Protein AF-A0A919KD30-F1 (afdb_monomer_lite)

Structure (mmCIF, N/CA/C/O backbone):
data_AF-A0A919KD30-F1
#
_entry.id   AF-A0A919KD30-F1
#
loop_
_atom_site.group_PDB
_atom_site.id
_atom_site.type_symbol
_atom_site.label_atom_id
_atom_site.label_alt_id
_atom_site.label_comp_id
_atom_site.label_asym_id
_atom_site.label_entity_id
_atom_site.label_seq_id
_atom_site.pdbx_PDB_ins_code
_atom_site.Cartn_x
_atom_site.Cartn_y
_atom_site.Cartn_z
_atom_site.occupancy
_atom_site.B_iso_or_equiv
_atom_site.auth_seq_id
_atom_site.auth_comp_id
_atom_site.auth_asym_id
_atom_site.auth_atom_id
_atom_site.pdbx_PDB_model_num
ATOM 1 N N . MET A 1 1 ? 0.187 -3.587 24.699 1.00 51.75 1 MET A N 1
ATOM 2 C CA . MET A 1 1 ? 1.051 -2.999 23.648 1.00 51.75 1 MET A CA 1
ATOM 3 C C . MET A 1 1 ? 1.610 -4.155 22.831 1.00 51.75 1 MET A C 1
ATOM 5 O O . MET A 1 1 ? 2.272 -4.999 23.417 1.00 51.75 1 MET A O 1
ATOM 9 N N . PHE A 1 2 ? 1.269 -4.271 21.544 1.00 58.41 2 PHE A N 1
ATOM 10 C CA . PHE A 1 2 ? 1.769 -5.365 20.699 1.00 58.41 2 PHE A CA 1
ATOM 11 C C . PHE A 1 2 ? 3.269 -5.169 20.453 1.00 58.41 2 PHE A C 1
ATOM 13 O O . PHE A 1 2 ? 3.669 -4.140 19.910 1.00 58.41 2 PHE A O 1
ATOM 20 N N . ALA A 1 3 ? 4.089 -6.115 20.909 1.00 61.47 3 ALA A N 1
ATOM 21 C CA . ALA A 1 3 ? 5.521 -6.117 20.646 1.00 61.47 3 ALA A CA 1
ATOM 22 C C . ALA A 1 3 ? 5.783 -6.718 19.260 1.00 61.47 3 ALA A C 1
ATOM 24 O O . ALA A 1 3 ? 5.226 -7.763 18.917 1.00 61.47 3 ALA A O 1
ATOM 25 N N . ASP A 1 4 ? 6.626 -6.058 18.467 1.00 64.31 4 ASP A N 1
ATOM 26 C CA . ASP A 1 4 ? 7.066 -6.610 17.188 1.00 64.31 4 ASP A CA 1
ATOM 27 C C . ASP A 1 4 ? 7.962 -7.844 17.427 1.00 64.31 4 ASP A C 1
ATOM 29 O O . ASP A 1 4 ? 8.795 -7.831 18.340 1.00 64.31 4 ASP A O 1
ATOM 33 N N . PRO A 1 5 ? 7.846 -8.902 16.602 1.00 65.62 5 PRO A N 1
ATOM 34 C CA . PRO A 1 5 ? 8.793 -10.012 16.614 1.00 65.62 5 PRO A CA 1
ATOM 35 C C . PRO A 1 5 ? 10.239 -9.530 16.391 1.00 65.62 5 PRO A C 1
ATOM 37 O O . PRO A 1 5 ? 10.465 -8.594 15.608 1.00 65.62 5 PRO A O 1
ATOM 40 N N . PRO A 1 6 ? 11.243 -10.179 17.011 1.00 62.91 6 PRO A N 1
ATOM 41 C CA . PRO A 1 6 ? 12.641 -9.785 16.867 1.00 62.91 6 PRO A CA 1
ATOM 42 C C . PRO A 1 6 ? 13.072 -9.776 15.392 1.00 62.91 6 PRO A C 1
ATOM 44 O O . PRO A 1 6 ? 12.813 -10.714 14.642 1.00 62.91 6 PRO A O 1
ATOM 47 N N . GLY A 1 7 ? 13.724 -8.690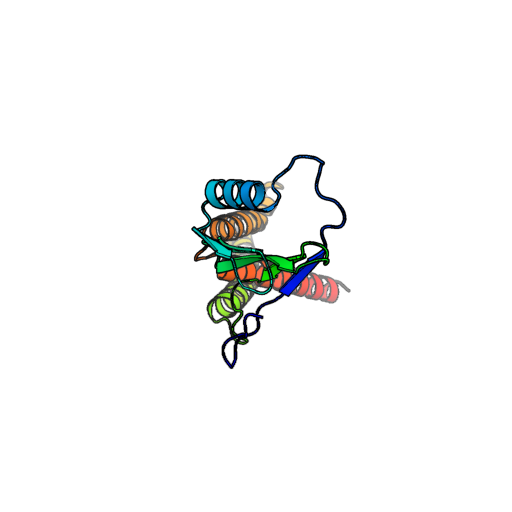 14.964 1.00 63.12 7 GLY A N 1
ATOM 48 C CA . GLY A 1 7 ? 14.198 -8.508 13.584 1.00 63.12 7 GLY A CA 1
ATOM 49 C C . GLY A 1 7 ? 13.170 -7.928 12.604 1.00 63.12 7 GLY A C 1
ATOM 50 O O . GLY A 1 7 ? 13.538 -7.588 11.478 1.00 63.12 7 GLY A O 1
ATOM 51 N N . THR A 1 8 ? 11.917 -7.742 13.026 1.00 66.00 8 THR A N 1
ATOM 52 C CA . THR A 1 8 ? 10.898 -7.025 12.248 1.00 66.00 8 THR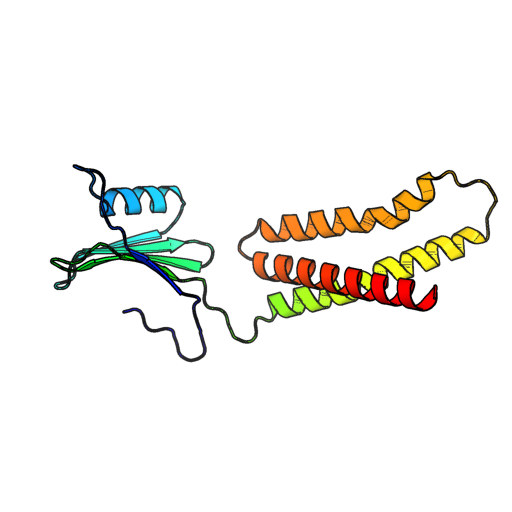 A CA 1
ATOM 53 C C . THR A 1 8 ? 10.636 -5.646 12.838 1.00 66.00 8 THR A C 1
ATOM 55 O O . THR A 1 8 ? 10.690 -5.457 14.050 1.00 66.00 8 THR A O 1
ATOM 58 N N . ARG A 1 9 ? 10.385 -4.660 11.974 1.00 68.62 9 ARG A N 1
ATOM 59 C CA . ARG A 1 9 ? 9.814 -3.375 12.385 1.00 68.62 9 ARG A CA 1
ATOM 60 C C . ARG A 1 9 ? 8.505 -3.193 11.646 1.00 68.62 9 ARG A C 1
ATOM 62 O O . ARG A 1 9 ? 8.460 -3.374 10.429 1.00 68.62 9 ARG A O 1
ATOM 69 N N . ARG A 1 10 ? 7.448 -2.821 12.358 1.00 74.75 10 ARG A N 1
ATOM 70 C CA . ARG A 1 10 ? 6.215 -2.359 11.726 1.00 74.75 10 ARG A CA 1
ATOM 71 C C . ARG A 1 10 ? 6.189 -0.837 11.739 1.00 74.75 10 ARG A C 1
ATOM 73 O O . ARG A 1 10 ? 6.396 -0.232 12.792 1.00 74.75 10 ARG A O 1
ATOM 80 N N . PRO A 1 11 ? 5.948 -0.180 10.592 1.00 78.44 11 PRO A N 1
ATOM 81 C CA . PRO A 1 11 ? 5.638 1.237 10.623 1.00 78.44 11 PRO A CA 1
ATOM 82 C C . PRO A 1 11 ? 4.336 1.404 11.408 1.00 78.44 11 PRO A C 1
ATOM 84 O O . PRO A 1 11 ? 3.349 0.722 11.134 1.00 78.44 11 PRO A O 1
ATOM 87 N N . ARG A 1 12 ? 4.353 2.281 12.407 1.00 83.88 12 ARG A N 1
ATOM 88 C CA . ARG A 1 12 ? 3.216 2.528 13.290 1.00 83.88 12 ARG A CA 1
ATOM 89 C C . ARG A 1 12 ? 2.797 3.981 13.177 1.00 83.88 12 ARG A C 1
ATOM 91 O O . ARG A 1 12 ? 3.644 4.873 13.193 1.00 83.88 12 ARG A O 1
ATOM 98 N N . ARG A 1 13 ? 1.491 4.212 13.089 1.00 85.19 13 ARG A N 1
ATOM 99 C CA . ARG A 1 13 ? 0.904 5.547 13.137 1.00 85.19 13 ARG A CA 1
ATOM 100 C C . ARG A 1 13 ? -0.266 5.547 14.103 1.00 85.19 13 ARG A C 1
ATOM 102 O O . ARG A 1 13 ? -1.200 4.773 13.928 1.00 85.19 13 ARG A O 1
ATOM 109 N N . ASP A 1 14 ? -0.204 6.430 15.088 1.00 86.94 14 ASP A N 1
ATOM 110 C CA . ASP A 1 14 ? -1.232 6.558 16.113 1.00 86.94 14 ASP A CA 1
ATOM 111 C C . ASP A 1 14 ? -2.017 7.853 15.895 1.00 86.94 14 ASP A C 1
ATOM 113 O O . ASP A 1 14 ? -1.440 8.912 15.637 1.00 86.94 14 ASP A O 1
ATOM 117 N N . VAL A 1 15 ? -3.338 7.764 15.999 1.00 85.69 15 VAL A N 1
ATOM 118 C CA . VAL A 1 15 ? -4.270 8.885 15.890 1.00 85.69 15 VAL A CA 1
ATOM 119 C C . VAL A 1 15 ? -5.161 8.883 17.123 1.00 85.69 15 VAL A C 1
ATOM 121 O O . VAL A 1 15 ? -5.759 7.867 17.464 1.00 85.69 15 VAL A O 1
ATOM 124 N N . ARG A 1 16 ? -5.253 10.027 17.803 1.00 85.38 16 ARG A N 1
ATOM 125 C CA . ARG A 1 16 ? -6.162 10.205 18.942 1.00 85.38 16 ARG A CA 1
ATOM 126 C C . ARG A 1 16 ? -7.493 10.755 18.452 1.00 85.38 16 ARG A C 1
ATOM 128 O O . ARG A 1 16 ? -7.517 11.787 17.783 1.00 85.38 16 ARG A O 1
ATOM 135 N N . ILE A 1 17 ? -8.578 10.091 18.818 1.00 82.19 17 ILE A N 1
ATOM 136 C CA . ILE A 1 17 ? -9.941 10.518 18.522 1.00 82.19 17 ILE A CA 1
ATOM 137 C C . ILE A 1 17 ? -10.373 11.419 19.676 1.00 82.19 17 ILE A C 1
ATOM 139 O O . ILE A 1 17 ? -10.499 10.962 20.808 1.00 82.19 17 ILE A O 1
ATOM 143 N N . ARG A 1 18 ? -10.500 12.723 19.408 1.00 74.38 18 ARG A N 1
ATOM 144 C CA . ARG A 1 18 ? -10.809 13.721 20.445 1.00 74.38 18 ARG A CA 1
ATOM 145 C C . ARG A 1 18 ? -12.277 13.707 20.852 1.00 74.38 18 ARG A C 1
ATOM 147 O O . ARG A 1 18 ? -12.562 13.789 22.037 1.00 74.38 18 ARG A O 1
ATOM 154 N N . GLU A 1 19 ? -13.172 13.589 19.880 1.00 75.25 19 GLU A N 1
ATOM 155 C CA . GLU A 1 19 ? -14.615 13.574 20.097 1.00 75.25 19 GLU A CA 1
ATOM 156 C C . GLU A 1 19 ? -15.241 12.529 19.178 1.00 75.25 19 GLU A C 1
ATOM 158 O O . GLU A 1 19 ? -14.995 12.518 17.969 1.00 75.25 19 GLU A O 1
ATOM 163 N N . ALA A 1 20 ? -16.028 11.631 19.765 1.00 72.56 20 ALA A N 1
ATOM 164 C CA . ALA A 1 20 ? -16.936 10.777 19.019 1.00 72.56 20 ALA A CA 1
ATOM 165 C C . ALA A 1 20 ? -18.270 11.523 18.844 1.00 72.56 20 ALA A C 1
ATOM 167 O O . ALA A 1 20 ? -18.688 12.226 19.770 1.00 72.56 20 ALA A O 1
ATOM 168 N N . PRO A 1 21 ? -18.961 11.381 17.701 1.00 77.25 21 PRO A N 1
ATOM 169 C CA . PRO A 1 21 ? -20.290 11.952 17.549 1.00 77.25 21 PRO A CA 1
ATOM 170 C C . PRO A 1 21 ? -21.236 11.432 18.648 1.00 77.25 21 PRO A C 1
ATOM 172 O O . PRO A 1 21 ? -21.182 10.244 18.993 1.00 77.25 21 PRO A O 1
ATOM 175 N N . PRO A 1 22 ? -22.108 12.288 19.207 1.00 76.31 22 PRO A N 1
ATOM 176 C CA . PRO A 1 22 ? -22.999 11.897 20.292 1.00 76.31 22 PRO A CA 1
ATOM 177 C C . PRO A 1 22 ? -23.903 10.731 19.872 1.00 76.31 22 PRO A C 1
ATOM 179 O O . PRO A 1 22 ? -24.429 10.704 18.761 1.00 76.31 22 PRO A O 1
ATOM 182 N N . GLY A 1 23 ? -24.057 9.747 20.762 1.00 78.25 23 GLY A N 1
ATOM 183 C CA . GLY A 1 23 ? -24.862 8.543 20.517 1.00 78.25 23 GLY A CA 1
ATOM 184 C C . GLY A 1 23 ? -24.219 7.498 19.596 1.00 78.25 23 GLY A C 1
ATOM 185 O O . GLY A 1 23 ? -24.863 6.498 19.291 1.00 78.25 23 GLY A O 1
ATOM 186 N N . THR A 1 24 ? -22.970 7.692 19.157 1.00 83.62 24 THR A N 1
ATOM 187 C CA . THR A 1 24 ? -22.267 6.722 18.303 1.00 83.62 24 THR A CA 1
ATOM 188 C C . THR A 1 24 ? -21.399 5.785 19.140 1.00 83.62 24 THR A C 1
ATOM 190 O O . THR A 1 24 ? -20.457 6.234 19.791 1.00 83.62 24 THR A O 1
ATOM 193 N N . ASP A 1 25 ? -21.654 4.474 19.073 1.00 86.88 25 ASP A N 1
ATOM 194 C CA . ASP A 1 25 ? -20.675 3.481 19.533 1.00 86.88 25 ASP A CA 1
ATOM 195 C C . ASP A 1 25 ? -19.539 3.409 18.504 1.00 86.88 25 ASP A C 1
ATOM 197 O O . ASP A 1 25 ? -19.648 2.780 17.443 1.00 86.88 25 ASP A O 1
ATOM 201 N N . LEU A 1 26 ? -18.447 4.104 18.818 1.00 87.31 26 LEU A N 1
ATOM 202 C CA . LEU A 1 26 ? -17.254 4.199 17.987 1.00 87.31 26 LEU A CA 1
ATOM 203 C C . LEU A 1 26 ? -16.667 2.813 17.659 1.00 87.31 26 LEU A C 1
ATOM 205 O O . LEU A 1 26 ? -16.208 2.589 16.540 1.00 87.31 26 LEU A O 1
ATOM 209 N N . PHE A 1 27 ? -16.710 1.874 18.604 1.00 88.75 27 PHE A N 1
ATOM 210 C CA . PHE A 1 27 ? -16.124 0.543 18.455 1.00 88.75 27 PHE A CA 1
ATOM 211 C C . PHE A 1 27 ? -16.986 -0.365 17.589 1.00 88.75 27 PHE A C 1
ATOM 213 O O . PHE A 1 27 ? -16.459 -1.029 16.695 1.00 88.75 27 PHE A O 1
ATOM 220 N N . ALA A 1 28 ? -18.305 -0.350 17.801 1.00 89.50 28 ALA A N 1
ATOM 221 C CA . ALA A 1 28 ? -19.236 -1.067 16.933 1.00 89.50 28 ALA A CA 1
ATOM 222 C C . ALA A 1 28 ? -19.148 -0.540 15.493 1.00 89.50 28 ALA A C 1
ATOM 224 O O . ALA A 1 28 ? -18.990 -1.315 14.549 1.00 89.50 28 ALA A O 1
ATOM 225 N N . THR A 1 29 ? -19.135 0.787 15.337 1.00 90.69 29 THR A N 1
ATOM 226 C CA . THR A 1 29 ? -19.031 1.444 14.028 1.00 90.69 29 THR A CA 1
ATOM 227 C C . THR A 1 29 ? -17.720 1.093 13.326 1.00 90.69 29 THR A C 1
ATOM 229 O O . THR A 1 29 ? -17.730 0.724 12.150 1.00 90.69 29 THR A O 1
ATOM 232 N N . ALA A 1 30 ? -16.587 1.172 14.030 1.00 89.75 30 ALA A N 1
ATOM 233 C CA . ALA A 1 30 ? -15.286 0.804 13.477 1.00 89.75 30 ALA A CA 1
ATOM 234 C C . ALA A 1 30 ? -15.252 -0.672 13.062 1.00 89.75 30 ALA A C 1
ATOM 236 O O . ALA A 1 30 ? -14.862 -0.982 11.936 1.00 89.75 30 ALA A O 1
ATOM 237 N N . GLY A 1 31 ? -15.735 -1.572 13.924 1.00 91.12 31 GLY A N 1
ATOM 238 C CA . GLY A 1 31 ? -15.812 -2.999 13.628 1.00 91.12 31 GLY A CA 1
ATOM 239 C C . GLY A 1 31 ? -16.652 -3.305 12.385 1.00 91.12 31 GLY A C 1
ATOM 240 O O . GLY A 1 31 ? -16.230 -4.093 11.540 1.00 91.12 31 GLY A O 1
ATOM 241 N N . ASP A 1 32 ? -17.799 -2.645 12.221 1.00 92.25 32 ASP A N 1
ATOM 242 C CA . ASP A 1 32 ? -18.662 -2.813 11.047 1.00 92.25 32 ASP A CA 1
ATOM 243 C C . ASP A 1 32 ? -18.036 -2.252 9.766 1.00 92.25 32 ASP A C 1
ATOM 245 O O . ASP A 1 32 ? -18.177 -2.839 8.690 1.00 92.25 32 ASP A O 1
ATOM 249 N N . VAL A 1 33 ? -17.343 -1.112 9.846 1.00 91.81 33 VAL A N 1
ATOM 250 C CA . VAL A 1 33 ? -16.606 -0.546 8.705 1.00 91.81 33 VAL A CA 1
ATOM 251 C C . VAL A 1 33 ? -15.475 -1.482 8.280 1.00 91.81 33 VAL A C 1
ATOM 253 O O . VAL A 1 33 ? -15.328 -1.760 7.091 1.00 91.81 33 VAL A O 1
ATOM 256 N N . TRP A 1 34 ? -14.711 -2.020 9.229 1.00 93.38 34 TRP A N 1
ATOM 257 C CA . TRP A 1 34 ? -13.593 -2.917 8.939 1.00 93.38 34 TRP A CA 1
ATOM 258 C C . TRP A 1 34 ? -14.053 -4.275 8.406 1.00 93.38 34 TRP A C 1
ATOM 260 O O . TRP A 1 34 ? -13.497 -4.745 7.414 1.00 93.38 34 TRP A O 1
ATOM 270 N N . ARG A 1 35 ? -15.120 -4.861 8.968 1.00 91.94 35 ARG A N 1
ATOM 271 C CA . ARG A 1 35 ? -15.733 -6.088 8.427 1.00 91.94 35 ARG A CA 1
ATOM 272 C C . ARG A 1 35 ? -16.235 -5.887 6.998 1.00 91.94 35 ARG A C 1
ATOM 274 O O . ARG A 1 35 ? -15.966 -6.722 6.140 1.00 91.94 35 ARG A O 1
ATOM 281 N N . ARG A 1 36 ? -16.897 -4.758 6.703 1.00 90.94 36 ARG A N 1
ATOM 282 C CA . ARG A 1 36 ? -17.309 -4.409 5.326 1.00 90.94 36 ARG A CA 1
ATOM 283 C C . ARG A 1 36 ? -16.124 -4.215 4.381 1.00 90.94 36 ARG A C 1
ATOM 285 O O . A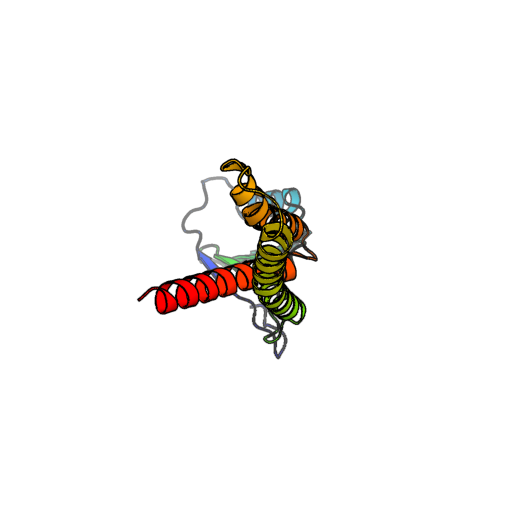RG A 1 36 ? -16.240 -4.518 3.200 1.00 90.94 36 ARG A O 1
ATOM 292 N N . GLY A 1 37 ? -14.990 -3.751 4.902 1.00 85.62 37 GLY A N 1
ATOM 293 C CA . GLY A 1 37 ? -13.721 -3.676 4.178 1.00 85.62 37 GLY A CA 1
ATOM 294 C C . GLY A 1 37 ? -13.023 -5.026 3.971 1.00 85.62 37 GLY A C 1
ATOM 295 O O . GLY A 1 37 ? -11.949 -5.052 3.380 1.00 85.62 37 GLY A O 1
ATOM 296 N N . GLY A 1 38 ? -13.596 -6.136 4.451 1.00 86.62 38 GLY A N 1
ATOM 297 C CA . GLY A 1 38 ? -13.007 -7.471 4.338 1.00 86.62 38 GLY A CA 1
ATOM 298 C C . GLY A 1 38 ? -11.918 -7.769 5.371 1.00 86.62 38 GLY A C 1
ATOM 299 O O . GLY A 1 38 ? -11.182 -8.740 5.210 1.00 86.62 38 GLY A O 1
ATOM 300 N N . CYS A 1 39 ? -11.795 -6.954 6.423 1.00 89.94 39 CYS A N 1
ATOM 301 C CA . CYS A 1 39 ? -10.897 -7.246 7.535 1.00 89.94 39 CYS A CA 1
ATOM 302 C C . CYS A 1 39 ? -11.507 -8.308 8.458 1.00 89.94 39 CYS A C 1
ATOM 304 O O . CYS A 1 39 ? -12.711 -8.299 8.730 1.00 89.94 39 CYS A O 1
ATOM 306 N N . GLN A 1 40 ? -10.660 -9.169 9.015 1.00 91.00 40 GLN A N 1
ATOM 307 C CA . GLN A 1 40 ? -11.031 -10.008 10.151 1.00 91.00 40 GLN A CA 1
ATOM 308 C C . GLN A 1 40 ? -10.965 -9.157 11.419 1.00 91.00 40 GLN A C 1
ATOM 310 O O . GLN A 1 40 ? -9.933 -8.543 11.678 1.00 91.00 40 GLN A O 1
ATOM 315 N N . VAL A 1 41 ? -12.055 -9.086 12.181 1.00 91.56 41 VAL A N 1
ATOM 316 C CA . VAL A 1 41 ? -12.174 -8.194 13.342 1.00 91.56 41 VAL A CA 1
ATOM 317 C C . VAL A 1 41 ? -12.373 -9.007 14.612 1.00 91.56 41 VAL A C 1
ATOM 319 O O . VAL A 1 41 ? -13.316 -9.791 14.685 1.00 91.56 41 VAL A O 1
ATOM 322 N N . ASP A 1 42 ? -11.539 -8.743 15.610 1.00 89.56 42 ASP A N 1
ATOM 323 C CA . ASP A 1 42 ? -11.617 -9.295 16.956 1.00 89.56 42 ASP A CA 1
ATOM 324 C C . ASP A 1 42 ? -11.923 -8.156 17.942 1.00 89.56 42 ASP A C 1
ATOM 326 O O . ASP A 1 42 ? -11.188 -7.169 18.026 1.00 89.56 42 ASP A O 1
ATOM 330 N N . ASP A 1 43 ? -13.021 -8.270 18.689 1.00 86.19 43 ASP A N 1
ATOM 331 C CA . ASP A 1 43 ? -13.385 -7.332 19.758 1.00 86.19 43 ASP A CA 1
ATOM 332 C C . ASP A 1 43 ? -13.068 -7.987 21.103 1.00 86.19 43 ASP A C 1
ATOM 334 O O . ASP A 1 43 ? -13.508 -9.102 21.385 1.00 86.19 43 ASP A O 1
ATOM 338 N N . THR A 1 44 ? -12.247 -7.332 21.919 1.00 81.94 44 THR A N 1
ATOM 339 C CA . THR A 1 44 ? -11.838 -7.841 23.226 1.00 81.94 44 THR A CA 1
ATOM 340 C C . THR A 1 44 ? -12.006 -6.765 24.283 1.00 81.94 44 THR A C 1
ATOM 342 O O . THR A 1 44 ? -11.509 -5.641 24.167 1.00 81.94 44 THR A O 1
ATOM 345 N N . TYR A 1 45 ? -12.658 -7.139 25.379 1.00 77.00 45 TYR A N 1
ATOM 346 C CA . TYR A 1 45 ? -12.736 -6.308 26.567 1.00 77.00 45 TYR A CA 1
ATOM 347 C C . TYR A 1 45 ? -11.638 -6.723 27.545 1.00 77.00 45 TYR A C 1
ATOM 349 O O . TYR A 1 45 ? -11.582 -7.870 27.983 1.00 77.00 45 TYR A O 1
ATOM 357 N N . THR A 1 46 ? -10.745 -5.797 27.879 1.00 70.12 46 THR A N 1
ATOM 358 C CA . THR A 1 46 ? -9.693 -6.024 28.879 1.00 70.12 46 THR A CA 1
ATOM 359 C C . THR A 1 46 ? -10.001 -5.218 30.136 1.00 70.12 46 THR A C 1
ATOM 361 O O . THR A 1 46 ? -10.719 -4.223 30.073 1.00 70.12 46 THR A O 1
ATOM 364 N N . GLY A 1 47 ? -9.425 -5.585 31.286 1.00 66.19 47 GLY A N 1
ATOM 365 C CA . GLY A 1 47 ? -9.547 -4.779 32.514 1.00 66.19 47 GLY A CA 1
ATOM 366 C C . GLY A 1 47 ? -9.032 -3.336 32.364 1.00 66.19 47 GLY A C 1
ATOM 367 O O . GLY A 1 47 ? -9.393 -2.470 33.151 1.00 66.19 47 GLY A O 1
ATOM 368 N N . SER A 1 48 ? -8.229 -3.063 31.328 1.00 68.19 48 SER A N 1
ATOM 369 C CA . SER A 1 48 ? -7.743 -1.733 30.944 1.00 68.19 48 SER A CA 1
ATOM 370 C C . SER A 1 48 ? -8.672 -0.945 30.008 1.00 68.19 48 SER A C 1
ATOM 372 O O . SER A 1 48 ? -8.353 0.203 29.708 1.00 68.19 48 SER A O 1
ATOM 374 N N . GLY A 1 49 ? -9.785 -1.530 29.550 1.00 81.75 49 GLY A N 1
ATOM 375 C CA . GLY A 1 49 ? -10.763 -0.919 28.642 1.00 81.75 49 GLY A CA 1
ATOM 376 C C . GLY A 1 49 ? -11.062 -1.752 27.386 1.00 81.75 49 GLY A C 1
ATOM 377 O O . GLY A 1 49 ? -10.611 -2.899 27.250 1.00 81.75 49 GLY A O 1
ATOM 378 N N . ARG A 1 50 ? -11.852 -1.183 26.465 1.00 87.75 50 ARG A N 1
ATOM 379 C CA . ARG A 1 50 ? -12.297 -1.849 25.228 1.00 87.75 50 ARG A CA 1
ATOM 380 C C . ARG A 1 50 ? -11.234 -1.743 24.139 1.00 87.75 50 ARG A C 1
ATOM 382 O O . ARG A 1 50 ? -10.643 -0.682 23.932 1.00 87.75 50 ARG A O 1
ATOM 389 N N . THR A 1 51 ? -10.982 -2.850 23.447 1.00 88.62 51 THR A N 1
ATOM 390 C CA . THR A 1 51 ? -10.033 -2.917 22.335 1.00 88.62 51 THR A CA 1
ATOM 391 C C . THR A 1 51 ? -10.643 -3.680 21.169 1.00 88.62 51 THR A C 1
ATOM 393 O O . THR A 1 51 ? -11.002 -4.841 21.317 1.00 88.62 51 THR A O 1
ATOM 396 N N . VAL A 1 52 ? -10.692 -3.059 19.993 1.00 90.62 52 VAL A N 1
ATOM 397 C CA . VAL A 1 52 ? -11.051 -3.736 18.741 1.00 90.62 52 VAL A CA 1
ATOM 398 C C . VAL A 1 52 ? -9.812 -3.802 17.862 1.00 90.62 52 VAL A C 1
ATOM 400 O O . VAL A 1 52 ? -9.169 -2.784 17.598 1.00 90.62 52 VAL A O 1
ATOM 403 N N . VAL A 1 53 ? -9.479 -5.004 17.411 1.00 91.19 53 VAL A N 1
ATOM 404 C CA . VAL A 1 53 ? -8.363 -5.277 16.509 1.00 91.19 53 VAL A CA 1
ATOM 405 C C . VAL A 1 53 ? -8.925 -5.745 15.176 1.00 91.19 53 VAL A C 1
ATOM 407 O O . VAL A 1 53 ? -9.809 -6.591 15.139 1.00 91.19 53 VAL A O 1
ATOM 410 N N . ALA A 1 54 ? -8.420 -5.206 14.073 1.00 91.50 54 ALA A N 1
ATOM 411 C CA . ALA A 1 54 ? -8.754 -5.679 12.741 1.00 91.50 54 ALA A CA 1
ATOM 412 C C . ALA A 1 54 ? -7.502 -6.013 11.934 1.00 91.50 54 ALA A C 1
ATOM 414 O O . ALA A 1 54 ? -6.538 -5.246 11.889 1.00 91.50 54 ALA A O 1
ATOM 415 N N . HIS A 1 55 ? -7.548 -7.164 11.278 1.00 89.06 55 HIS A N 1
ATOM 416 C CA . HIS A 1 55 ? -6.521 -7.686 10.396 1.00 89.06 55 HIS A CA 1
ATOM 417 C C . HIS A 1 55 ? -6.976 -7.542 8.947 1.00 89.06 55 HIS A C 1
ATOM 419 O O . HIS A 1 55 ? -7.945 -8.166 8.515 1.00 89.06 55 HIS A O 1
ATOM 425 N N . ASP A 1 56 ? -6.263 -6.707 8.203 1.00 87.81 56 ASP A N 1
ATOM 426 C CA . ASP A 1 56 ? -6.500 -6.482 6.782 1.00 87.81 56 ASP A CA 1
ATOM 427 C C . ASP A 1 56 ? -5.773 -7.545 5.931 1.00 87.81 56 ASP A C 1
ATOM 429 O O . ASP A 1 56 ? -4.640 -7.918 6.266 1.00 87.81 56 ASP A O 1
ATOM 433 N N . PRO A 1 57 ? -6.341 -7.998 4.796 1.00 76.38 57 PRO A N 1
ATOM 434 C CA . PRO A 1 57 ? -5.687 -8.954 3.900 1.00 76.38 57 PRO A CA 1
ATOM 435 C C . PRO A 1 57 ? -4.319 -8.508 3.362 1.00 76.38 57 PRO A C 1
ATOM 437 O O . PRO A 1 57 ? -3.499 -9.357 3.011 1.00 76.38 57 PRO A O 1
ATOM 440 N N . ALA A 1 58 ? -4.023 -7.202 3.303 1.00 74.88 58 ALA A N 1
ATOM 441 C CA . ALA A 1 58 ? -2.693 -6.714 2.925 1.00 74.88 58 ALA A CA 1
ATOM 442 C C . ALA A 1 58 ? -1.679 -6.740 4.091 1.00 74.88 58 ALA A C 1
ATOM 444 O O . ALA A 1 58 ? -0.533 -6.307 3.929 1.00 74.88 58 ALA A O 1
ATOM 445 N N . GLY A 1 59 ? -2.071 -7.271 5.254 1.00 78.69 59 GLY A N 1
ATOM 446 C CA . GLY A 1 59 ? -1.222 -7.474 6.426 1.00 78.69 59 GLY A CA 1
ATOM 447 C C . GLY A 1 59 ? -1.148 -6.276 7.373 1.00 78.69 59 GLY A C 1
ATOM 448 O O . GLY A 1 59 ? -0.283 -6.262 8.253 1.00 78.69 59 GLY A O 1
ATOM 449 N N . TYR A 1 60 ? -2.019 -5.277 7.202 1.00 85.06 60 TYR A N 1
ATOM 450 C CA . TYR A 1 60 ? -2.171 -4.190 8.169 1.00 85.06 60 TYR A CA 1
ATOM 451 C C . TYR A 1 60 ? -2.920 -4.681 9.409 1.00 85.06 60 TYR A C 1
ATOM 453 O O . TYR A 1 60 ? -3.790 -5.547 9.328 1.00 85.06 60 TYR A O 1
ATOM 461 N N . VAL A 1 61 ? -2.576 -4.107 10.560 1.00 89.38 61 VAL A N 1
ATOM 462 C CA . VAL A 1 61 ? -3.288 -4.325 11.820 1.00 89.38 61 VAL A CA 1
ATOM 463 C C . VAL A 1 61 ? -3.799 -2.979 12.309 1.00 89.38 61 VAL A C 1
ATOM 465 O O . VAL A 1 61 ? -3.020 -2.060 12.563 1.00 89.38 61 VAL A O 1
ATOM 468 N N . LEU A 1 62 ? -5.115 -2.854 12.400 1.00 90.38 62 LEU A N 1
ATOM 469 C CA . LEU A 1 62 ? -5.819 -1.688 12.916 1.00 90.38 62 LEU A CA 1
ATOM 470 C C . LEU A 1 62 ? -6.192 -1.995 14.362 1.00 90.38 62 LEU A C 1
ATOM 472 O O . LEU A 1 62 ? -6.755 -3.046 14.640 1.00 90.38 62 LEU A O 1
ATOM 476 N N . VAL A 1 63 ? -5.857 -1.111 15.289 1.00 90.31 63 VAL A N 1
ATOM 477 C CA . VAL A 1 63 ? -6.119 -1.310 16.714 1.00 90.31 63 VAL A CA 1
ATOM 478 C C . VAL A 1 63 ? -6.796 -0.060 17.236 1.00 90.31 63 VAL A C 1
ATOM 480 O O . VAL A 1 63 ? -6.189 1.006 17.251 1.00 90.31 63 VAL A O 1
ATOM 483 N N . LEU A 1 64 ? -8.049 -0.180 17.650 1.00 89.94 64 LEU A N 1
ATOM 484 C CA . LEU A 1 64 ? -8.776 0.876 18.335 1.00 89.94 64 LEU A CA 1
ATOM 485 C C . LEU A 1 64 ? -8.863 0.517 19.813 1.00 89.94 64 LEU A C 1
ATOM 487 O O . LEU A 1 64 ? -9.429 -0.512 20.166 1.00 89.94 64 LEU A O 1
ATOM 491 N N . THR A 1 65 ? -8.292 1.357 20.666 1.00 89.50 65 THR A N 1
ATOM 492 C CA . THR A 1 65 ? -8.235 1.145 22.118 1.00 89.50 65 THR A CA 1
ATOM 493 C C . THR A 1 65 ? -8.766 2.363 22.843 1.00 89.50 65 THR A C 1
ATOM 495 O O . THR A 1 65 ? -8.357 3.481 22.533 1.00 89.50 65 THR A O 1
ATOM 498 N N . GLU A 1 66 ? -9.583 2.153 23.863 1.00 85.44 66 GLU A N 1
ATOM 499 C CA . GLU A 1 66 ? -9.919 3.175 24.852 1.00 85.44 66 GLU A CA 1
ATOM 500 C C . GLU A 1 66 ? -9.546 2.649 26.230 1.00 85.44 66 GLU A C 1
ATOM 502 O O . GLU A 1 66 ? -9.851 1.506 26.574 1.00 85.44 66 GLU A O 1
ATOM 507 N N . SER A 1 67 ? -8.861 3.484 27.005 1.00 80.19 67 SER A N 1
ATOM 508 C CA . SER A 1 67 ? -8.598 3.214 28.415 1.00 80.19 67 SER A CA 1
ATOM 509 C C . SER A 1 67 ? -9.534 4.050 29.269 1.00 80.19 67 SER A C 1
ATOM 511 O O . SER A 1 67 ? -9.891 5.157 28.875 1.00 80.19 67 SER A O 1
ATOM 513 N N . ALA A 1 68 ? -9.930 3.533 30.433 1.00 67.75 68 ALA A N 1
ATOM 514 C CA . ALA A 1 68 ? -10.874 4.209 31.320 1.00 67.75 68 ALA A CA 1
ATOM 515 C C . ALA A 1 68 ? -10.436 5.662 31.607 1.00 67.75 68 ALA A C 1
ATOM 517 O O . ALA A 1 68 ? -9.397 5.893 32.225 1.00 67.75 68 ALA A O 1
ATOM 518 N N . GLY A 1 69 ? -11.218 6.634 31.125 1.00 68.31 69 GLY A N 1
ATOM 519 C CA . GLY A 1 69 ? -10.949 8.068 31.295 1.00 68.31 69 GLY A CA 1
ATOM 520 C C . GLY A 1 69 ? -9.940 8.684 30.313 1.00 68.31 69 GLY A C 1
ATOM 521 O O . GLY A 1 69 ? -9.553 9.836 30.498 1.00 68.31 69 GLY A O 1
ATOM 522 N N . ALA A 1 70 ? -9.512 7.959 29.276 1.00 76.69 70 ALA A N 1
ATOM 523 C CA . ALA A 1 70 ? -8.622 8.451 28.227 1.00 76.69 70 ALA A CA 1
ATOM 524 C C . ALA A 1 70 ? -9.323 8.482 26.861 1.00 76.69 70 ALA A C 1
ATOM 526 O O . ALA A 1 70 ? -10.210 7.684 26.587 1.00 76.69 70 ALA A O 1
ATOM 527 N N . ALA A 1 71 ? -8.885 9.383 25.979 1.00 80.75 71 ALA A N 1
ATOM 528 C CA . ALA A 1 71 ? -9.380 9.442 24.605 1.00 80.75 71 ALA A CA 1
ATOM 529 C C . ALA A 1 71 ? -9.096 8.134 23.849 1.00 80.75 71 ALA A C 1
ATOM 531 O O . ALA A 1 71 ? -8.002 7.572 23.969 1.00 80.75 71 ALA A O 1
ATOM 532 N N . ALA A 1 72 ? -10.044 7.698 23.017 1.00 85.38 72 ALA A N 1
ATOM 533 C CA . ALA A 1 72 ? -9.847 6.549 22.145 1.00 85.38 72 ALA A CA 1
ATOM 534 C C . ALA A 1 72 ? -8.671 6.791 21.179 1.00 85.38 72 ALA A C 1
ATOM 536 O O . ALA A 1 72 ? -8.519 7.862 20.581 1.00 85.38 72 ALA A O 1
ATOM 537 N N . VAL A 1 73 ? -7.819 5.784 21.023 1.00 88.25 73 VAL A N 1
ATOM 538 C CA . VAL A 1 73 ? -6.633 5.819 20.164 1.00 88.25 73 VAL A CA 1
ATOM 539 C C . VAL A 1 73 ? -6.787 4.781 19.068 1.00 88.25 73 VAL A C 1
ATOM 541 O O . VAL A 1 73 ? -6.969 3.600 19.349 1.00 88.25 73 VAL A O 1
ATOM 544 N N . LEU A 1 74 ? -6.675 5.231 17.821 1.00 89.06 74 LEU A N 1
ATOM 545 C CA . LEU A 1 74 ? -6.555 4.383 16.648 1.00 89.06 74 LEU A CA 1
ATOM 546 C C . LEU A 1 74 ? -5.077 4.247 16.275 1.00 89.06 74 LEU A C 1
ATOM 548 O O . LEU A 1 74 ? -4.442 5.202 15.827 1.00 89.06 74 LEU A O 1
ATOM 552 N N . SER A 1 75 ? -4.538 3.049 16.427 1.00 88.12 75 SER A N 1
ATOM 553 C CA . SER A 1 75 ? -3.206 2.662 15.982 1.00 88.12 75 SER A CA 1
ATOM 554 C C . SER A 1 75 ? -3.297 1.876 14.679 1.00 88.12 75 S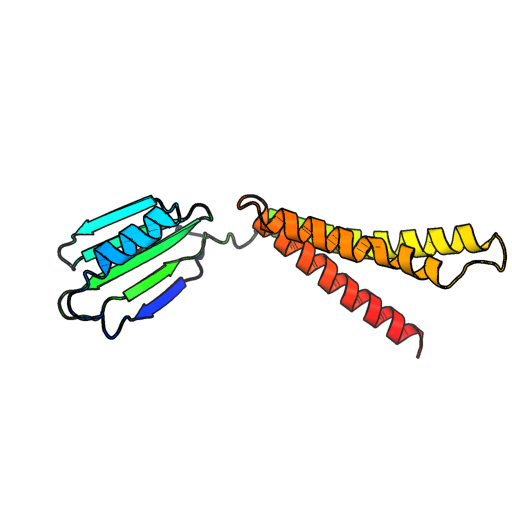ER A C 1
ATOM 556 O O . SER A 1 75 ? -3.952 0.841 14.604 1.00 88.12 75 SER A O 1
ATOM 558 N N . VAL A 1 76 ? -2.595 2.345 13.651 1.00 88.62 76 VAL A N 1
ATOM 559 C CA . VAL A 1 76 ? -2.423 1.635 12.382 1.00 88.62 76 VAL A CA 1
ATOM 560 C C . VAL A 1 76 ? -1.007 1.083 12.340 1.00 88.62 76 VAL A C 1
ATOM 562 O O . VAL A 1 76 ? -0.033 1.840 12.288 1.00 88.62 76 VAL A O 1
ATOM 565 N N . LEU A 1 77 ? -0.888 -0.240 12.366 1.00 87.31 77 LEU A N 1
ATOM 566 C CA . LEU A 1 77 ? 0.368 -0.949 12.192 1.00 87.31 77 LEU A CA 1
ATOM 567 C C . LEU A 1 77 ? 0.433 -1.473 10.760 1.00 87.31 77 LEU A C 1
ATOM 569 O O . LEU A 1 77 ? -0.432 -2.226 10.313 1.00 87.31 77 LEU A O 1
ATOM 573 N N . GLY A 1 78 ? 1.471 -1.076 10.032 1.00 80.25 78 GLY A N 1
ATOM 574 C CA . GLY A 1 78 ? 1.731 -1.614 8.707 1.00 80.25 78 GLY A CA 1
ATOM 575 C C . GLY A 1 78 ? 2.179 -3.075 8.743 1.00 80.25 78 GLY A C 1
ATOM 576 O O . GLY A 1 78 ? 2.538 -3.605 9.804 1.00 80.25 78 GLY A O 1
ATOM 577 N N . PRO A 1 79 ? 2.199 -3.732 7.574 1.00 76.31 79 PRO A N 1
ATOM 578 C CA . PRO A 1 79 ? 2.699 -5.090 7.468 1.00 76.31 79 PRO A CA 1
ATOM 579 C C . PRO A 1 79 ? 4.173 -5.147 7.893 1.00 76.31 79 PRO A C 1
ATOM 581 O O . PRO A 1 79 ? 4.905 -4.171 7.693 1.00 76.31 79 PRO A O 1
ATOM 584 N N . PRO A 1 80 ? 4.637 -6.280 8.453 1.00 69.62 80 PRO A N 1
ATOM 585 C CA . PRO A 1 80 ? 6.026 -6.425 8.859 1.00 69.62 80 PRO A CA 1
ATOM 586 C C . PRO A 1 80 ? 6.924 -6.188 7.646 1.00 69.62 80 PRO A C 1
ATOM 588 O O . PRO A 1 80 ? 6.809 -6.859 6.608 1.00 69.62 80 PRO A O 1
ATOM 591 N N . THR A 1 81 ? 7.797 -5.191 7.757 1.00 62.62 81 THR A N 1
ATOM 592 C CA . THR A 1 81 ? 8.843 -4.962 6.772 1.00 62.62 81 THR A CA 1
ATOM 593 C C . THR A 1 81 ? 10.082 -5.697 7.264 1.00 62.62 81 THR A C 1
ATOM 595 O O . THR A 1 81 ? 10.666 -5.387 8.304 1.00 62.62 81 THR A O 1
ATOM 598 N N . SER A 1 82 ? 10.462 -6.746 6.533 1.00 58.81 82 SER A N 1
ATOM 599 C CA . SER A 1 82 ? 11.805 -7.299 6.672 1.00 58.81 82 SER A CA 1
ATOM 600 C C . SER A 1 82 ? 12.775 -6.242 6.160 1.00 58.81 82 SER A C 1
ATOM 602 O O . SER A 1 82 ? 12.563 -5.677 5.086 1.00 58.81 82 SER A O 1
ATOM 604 N N . ARG A 1 83 ? 13.860 -5.991 6.899 1.00 59.16 83 ARG A N 1
ATOM 605 C CA . ARG A 1 83 ? 14.936 -5.057 6.511 1.00 59.16 83 ARG A CA 1
ATOM 606 C C . ARG A 1 83 ? 15.522 -5.375 5.123 1.00 59.16 83 ARG A C 1
ATOM 608 O O . ARG A 1 83 ? 16.163 -4.526 4.514 1.00 59.16 83 ARG A O 1
ATOM 615 N N . ARG A 1 84 ? 15.291 -6.595 4.630 1.00 62.88 84 ARG A N 1
ATOM 616 C CA . ARG A 1 84 ? 15.649 -7.093 3.303 1.00 62.88 84 ARG A CA 1
ATOM 617 C C . ARG A 1 84 ? 14.395 -7.734 2.707 1.00 62.88 84 ARG A C 1
ATOM 619 O O . ARG A 1 84 ? 14.098 -8.889 3.000 1.00 62.88 84 ARG A O 1
ATOM 626 N N . ASP A 1 85 ? 13.619 -6.971 1.942 1.00 65.88 85 ASP A N 1
ATOM 627 C CA . ASP A 1 85 ? 12.486 -7.523 1.198 1.00 65.88 85 ASP A CA 1
ATOM 628 C C . ASP A 1 85 ? 12.971 -7.953 -0.196 1.00 65.88 85 ASP A C 1
ATOM 630 O O . ASP A 1 85 ? 13.177 -7.097 -1.063 1.00 65.88 85 ASP A O 1
ATOM 634 N N . PRO A 1 86 ? 13.200 -9.259 -0.430 1.00 71.44 86 PRO A N 1
ATOM 635 C CA . PRO A 1 86 ? 13.768 -9.737 -1.683 1.00 71.44 86 PRO A CA 1
ATOM 636 C C . PRO A 1 86 ? 12.849 -9.456 -2.872 1.00 71.44 86 PRO A C 1
ATOM 638 O O . PRO A 1 86 ? 13.349 -9.285 -3.975 1.00 71.44 86 PRO A O 1
ATOM 641 N N . ARG A 1 87 ? 11.527 -9.351 -2.674 1.00 70.44 87 ARG A N 1
ATOM 642 C CA . ARG A 1 87 ? 10.580 -9.062 -3.762 1.00 70.44 87 ARG A CA 1
ATOM 643 C C . ARG A 1 87 ? 10.624 -7.596 -4.165 1.00 70.44 87 ARG A C 1
ATOM 645 O O . ARG A 1 87 ? 10.552 -7.294 -5.352 1.00 70.44 87 ARG A O 1
ATOM 652 N N . LEU A 1 88 ? 10.781 -6.697 -3.195 1.00 68.44 88 LEU A N 1
ATOM 653 C CA . LEU A 1 88 ? 10.983 -5.276 -3.470 1.00 68.44 88 LEU A CA 1
ATOM 654 C C . LEU A 1 88 ? 12.334 -5.041 -4.157 1.00 68.44 88 LEU A C 1
ATOM 656 O O . LEU A 1 88 ? 12.385 -4.352 -5.169 1.00 68.44 88 LEU A O 1
ATOM 660 N N . ILE A 1 89 ? 13.405 -5.670 -3.660 1.00 75.12 89 ILE A N 1
ATOM 661 C CA . ILE A 1 89 ? 14.739 -5.594 -4.274 1.00 75.12 89 ILE A CA 1
ATOM 662 C C . ILE A 1 89 ? 14.707 -6.163 -5.694 1.00 75.12 89 ILE A C 1
ATOM 664 O O . ILE A 1 89 ? 15.202 -5.519 -6.611 1.00 75.12 89 ILE A O 1
ATOM 668 N N . LEU A 1 90 ? 14.087 -7.329 -5.897 1.00 78.50 90 LEU A N 1
ATOM 669 C CA . LEU A 1 90 ? 13.957 -7.931 -7.222 1.00 78.50 90 LEU A CA 1
ATOM 670 C C . LEU A 1 90 ? 13.169 -7.021 -8.168 1.00 78.50 90 LEU A C 1
ATOM 672 O O . LEU A 1 90 ? 13.578 -6.859 -9.312 1.00 78.50 90 LEU A O 1
ATOM 676 N N . GLY A 1 91 ? 12.095 -6.381 -7.693 1.00 68.94 91 GLY A N 1
ATOM 677 C CA . GLY A 1 91 ? 11.356 -5.375 -8.459 1.00 68.94 91 GLY A CA 1
ATOM 678 C C . GLY A 1 91 ? 12.240 -4.196 -8.865 1.00 68.94 91 GLY A C 1
ATOM 679 O O . GLY A 1 91 ? 12.294 -3.861 -10.044 1.00 68.94 91 GLY A O 1
ATOM 680 N N . VAL A 1 92 ? 12.992 -3.623 -7.918 1.00 73.50 92 VAL A N 1
ATOM 681 C CA . VAL A 1 92 ? 13.926 -2.511 -8.178 1.00 73.50 92 VAL A CA 1
ATOM 682 C C . VAL A 1 92 ? 14.995 -2.909 -9.191 1.00 73.50 92 VAL A C 1
ATOM 684 O O . VAL A 1 92 ? 15.207 -2.182 -10.154 1.00 73.50 92 VAL A O 1
ATOM 687 N N . VAL A 1 93 ? 15.631 -4.071 -9.021 1.00 77.50 93 VAL A N 1
ATOM 688 C CA . VAL A 1 93 ? 16.657 -4.579 -9.946 1.00 77.50 93 VAL A CA 1
ATOM 689 C C . VAL A 1 93 ? 16.062 -4.830 -11.331 1.00 77.50 93 VAL A C 1
ATOM 691 O O . VAL A 1 93 ? 16.644 -4.425 -12.330 1.00 77.50 93 VAL A O 1
ATOM 694 N N . THR A 1 94 ? 14.878 -5.437 -11.404 1.00 77.38 94 THR A N 1
ATOM 695 C CA . THR A 1 94 ? 14.206 -5.731 -12.677 1.00 77.38 94 THR A CA 1
ATOM 696 C C . THR A 1 94 ? 13.843 -4.445 -13.417 1.00 77.38 94 THR A C 1
ATOM 698 O O . THR A 1 94 ? 14.155 -4.315 -14.598 1.00 77.38 94 THR A O 1
ATOM 701 N N . GLY A 1 95 ? 13.256 -3.463 -12.724 1.00 67.81 95 GLY A N 1
ATOM 702 C CA . GLY A 1 95 ? 12.968 -2.146 -13.297 1.00 67.81 95 GLY A CA 1
ATOM 703 C C . GLY A 1 95 ? 14.238 -1.401 -13.718 1.00 67.81 95 GLY A C 1
ATOM 704 O O . GLY A 1 95 ? 14.267 -0.781 -14.782 1.00 67.81 95 GLY A O 1
ATOM 705 N N . ALA A 1 96 ? 15.310 -1.527 -12.928 1.00 70.75 96 ALA A N 1
ATOM 706 C CA . ALA A 1 96 ? 16.595 -0.902 -13.210 1.00 70.75 96 ALA A CA 1
ATOM 707 C C . ALA A 1 96 ? 17.316 -1.506 -14.425 1.00 70.75 96 ALA A C 1
ATOM 709 O O . ALA A 1 96 ? 17.995 -0.770 -15.132 1.00 70.75 96 ALA A O 1
ATOM 710 N N . VAL A 1 97 ? 17.157 -2.809 -14.686 1.00 76.25 97 VAL A N 1
ATOM 711 C CA . VAL A 1 97 ? 17.744 -3.507 -15.846 1.00 76.25 97 VAL A CA 1
ATOM 712 C C . VAL A 1 97 ? 16.883 -3.348 -17.100 1.00 76.25 97 VAL A C 1
ATOM 714 O O . VAL A 1 97 ? 17.415 -3.120 -18.185 1.00 76.25 97 VAL A O 1
ATOM 717 N N . LEU A 1 98 ? 15.555 -3.428 -16.979 1.00 70.19 98 LEU A N 1
ATOM 718 C CA . LEU A 1 98 ? 14.654 -3.280 -18.127 1.00 70.19 98 LEU A CA 1
ATOM 719 C C . LEU A 1 98 ? 14.680 -1.863 -18.704 1.00 70.19 98 LEU A C 1
ATOM 721 O O . LEU A 1 98 ? 14.557 -1.714 -19.915 1.00 70.19 98 LEU A O 1
ATOM 725 N N . GLY A 1 99 ? 14.876 -0.836 -17.871 1.00 67.56 99 GLY A N 1
ATOM 726 C CA . GLY A 1 99 ? 14.943 0.557 -18.319 1.00 67.56 99 GLY A CA 1
ATOM 727 C C . GLY A 1 99 ? 16.014 0.802 -19.397 1.00 67.56 99 GLY A C 1
ATOM 728 O O . GLY A 1 99 ? 15.664 1.179 -20.518 1.00 67.56 99 GLY A O 1
ATOM 729 N N . PRO A 1 100 ? 17.310 0.555 -19.127 1.00 67.00 100 PRO A N 1
ATOM 730 C CA . PRO A 1 100 ? 18.375 0.749 -20.104 1.00 67.00 100 PRO A CA 1
ATOM 731 C C . PRO A 1 100 ? 18.251 -0.209 -21.277 1.00 67.00 100 PRO A C 1
ATOM 733 O O . PRO A 1 100 ? 18.425 0.215 -22.410 1.00 67.00 100 PRO A O 1
ATOM 736 N N . VAL A 1 101 ? 17.911 -1.481 -21.036 1.00 69.06 101 VAL A N 1
ATOM 737 C CA . VAL A 1 101 ? 17.802 -2.478 -22.109 1.00 69.06 101 VAL A CA 1
ATOM 738 C C . VAL A 1 101 ? 16.698 -2.102 -23.095 1.00 69.06 101 VAL A C 1
ATOM 740 O O . VAL A 1 101 ? 16.933 -2.169 -24.295 1.00 69.06 101 VAL A O 1
ATOM 743 N N . ALA A 1 102 ? 15.535 -1.637 -22.627 1.00 65.44 102 ALA A N 1
ATOM 744 C CA . ALA A 1 102 ? 14.459 -1.179 -23.505 1.00 65.44 102 ALA A CA 1
ATOM 745 C C . ALA A 1 102 ? 14.864 0.069 -24.304 1.00 65.44 102 ALA A C 1
ATOM 747 O O . ALA A 1 102 ? 14.643 0.126 -25.514 1.00 65.44 102 ALA A O 1
ATOM 748 N N . THR A 1 103 ? 15.507 1.040 -23.650 1.00 65.69 103 THR A N 1
ATOM 749 C CA . THR A 1 103 ? 15.962 2.273 -24.311 1.00 65.69 103 THR A CA 1
ATOM 750 C C . THR A 1 103 ? 17.054 1.984 -25.350 1.00 65.69 103 THR A C 1
ATOM 752 O O . THR A 1 103 ? 16.970 2.454 -26.484 1.00 65.69 103 THR A O 1
ATOM 755 N N . CYS A 1 104 ? 18.041 1.151 -25.006 1.00 66.62 104 CYS A N 1
ATOM 756 C CA . CYS A 1 104 ? 19.136 0.749 -25.889 1.00 66.62 104 CYS A CA 1
ATOM 757 C C . CYS A 1 104 ? 18.657 -0.143 -27.035 1.00 66.62 104 CYS A C 1
ATOM 759 O O . CYS A 1 104 ? 19.040 0.095 -28.175 1.00 66.62 104 CYS A O 1
ATOM 761 N N . ALA A 1 105 ? 17.802 -1.137 -26.768 1.00 65.75 105 ALA A N 1
ATOM 762 C CA . ALA A 1 105 ? 17.233 -1.992 -27.809 1.00 65.75 105 ALA A CA 1
ATOM 763 C C . ALA A 1 105 ? 16.447 -1.162 -28.820 1.00 65.75 105 ALA A C 1
ATOM 765 O O . ALA A 1 105 ? 16.545 -1.403 -30.013 1.00 65.75 105 ALA A O 1
ATOM 766 N N . SER A 1 106 ? 15.731 -0.142 -28.363 1.00 65.25 106 SER A N 1
ATOM 767 C CA . SER A 1 106 ? 14.931 0.705 -29.241 1.00 65.25 106 SER A CA 1
ATOM 768 C C . SER A 1 106 ? 15.756 1.702 -30.035 1.00 65.25 106 SER A C 1
ATOM 770 O O . SER A 1 106 ? 15.427 1.981 -31.183 1.00 65.25 106 SER A O 1
ATOM 772 N N . PHE A 1 107 ? 16.858 2.190 -29.465 1.00 65.44 107 PHE A N 1
ATOM 773 C CA . PHE A 1 107 ? 17.845 2.965 -30.205 1.00 65.44 107 PHE A CA 1
ATOM 774 C C . PHE A 1 107 ? 18.551 2.107 -31.263 1.00 65.44 107 PHE A C 1
ATOM 776 O O . PHE A 1 107 ? 18.656 2.520 -32.411 1.00 65.44 107 PHE A O 1
ATOM 783 N N . LEU A 1 108 ? 18.955 0.880 -30.917 1.00 65.50 108 LEU A N 1
ATOM 784 C CA . LEU A 1 108 ? 19.537 -0.071 -31.866 1.00 65.50 108 LEU A CA 1
ATOM 785 C C . LEU A 1 108 ? 18.541 -0.472 -32.956 1.00 65.50 108 LEU A C 1
ATOM 787 O O . LEU A 1 108 ? 18.919 -0.530 -34.114 1.00 65.50 108 LEU A O 1
ATOM 791 N N . PHE A 1 109 ? 17.269 -0.680 -32.622 1.00 64.12 109 PHE A N 1
ATOM 792 C CA . PHE A 1 109 ? 16.222 -0.989 -33.598 1.00 64.12 109 PHE A CA 1
ATOM 793 C C . PHE A 1 109 ? 15.910 0.209 -34.506 1.00 64.12 109 PHE A C 1
ATOM 795 O O . PHE A 1 109 ? 15.606 0.036 -35.685 1.00 64.12 109 PHE A O 1
ATOM 802 N N . ALA A 1 110 ? 16.002 1.434 -33.977 1.00 60.09 110 ALA A N 1
ATOM 803 C CA . ALA A 1 110 ? 15.910 2.656 -34.769 1.00 60.09 110 ALA A CA 1
ATOM 804 C C . ALA A 1 110 ? 17.124 2.820 -35.700 1.00 60.09 110 ALA A C 1
ATOM 806 O O . ALA A 1 110 ? 16.947 3.200 -36.855 1.00 60.09 110 ALA A O 1
ATOM 807 N N . LEU A 1 111 ? 18.332 2.486 -35.233 1.00 62.50 111 LEU A N 1
ATOM 808 C CA . LEU A 1 111 ? 19.561 2.535 -36.029 1.00 62.50 111 LEU A CA 1
ATOM 809 C C . LEU A 1 111 ? 19.624 1.435 -37.096 1.00 62.50 111 LEU A C 1
ATOM 811 O O . LEU A 1 111 ? 19.964 1.726 -38.238 1.00 62.50 111 LEU A O 1
ATOM 815 N N . ASP A 1 112 ? 19.236 0.206 -36.771 1.00 61.91 112 ASP A N 1
ATOM 816 C CA . ASP A 1 112 ? 19.153 -0.912 -37.718 1.00 61.91 112 ASP A CA 1
ATOM 817 C C . ASP A 1 112 ? 18.143 -0.607 -38.840 1.00 61.91 112 ASP A C 1
ATOM 819 O O . ASP A 1 112 ? 18.384 -0.865 -40.017 1.00 61.91 112 ASP A O 1
ATOM 823 N N . ARG A 1 113 ? 17.049 0.093 -38.505 1.00 52.41 113 ARG A N 1
ATOM 824 C CA . ARG A 1 113 ? 16.093 0.615 -39.495 1.00 52.41 113 ARG A CA 1
ATOM 825 C C . ARG A 1 113 ? 16.542 1.894 -40.205 1.00 52.41 113 ARG A C 1
ATOM 827 O O . ARG A 1 113 ? 15.976 2.219 -41.246 1.00 52.41 113 ARG A O 1
ATOM 834 N N . SER A 1 114 ? 17.560 2.600 -39.710 1.00 48.94 114 SER A N 1
ATOM 835 C CA . SER A 1 114 ? 18.104 3.805 -40.359 1.00 48.94 114 SER A CA 1
ATOM 836 C C . SER A 1 114 ? 18.973 3.504 -41.590 1.00 48.94 114 SER A C 1
ATOM 838 O O . SER A 1 114 ? 19.351 4.422 -42.311 1.00 48.94 114 SER A O 1
ATOM 840 N N . ALA A 1 115 ? 19.184 2.223 -41.917 1.00 46.94 115 ALA A N 1
ATOM 841 C CA . ALA A 1 115 ? 19.646 1.800 -43.238 1.00 46.94 115 ALA A CA 1
ATOM 842 C C . ALA A 1 115 ? 18.559 1.901 -44.340 1.00 46.94 115 ALA A C 1
ATOM 844 O O . ALA A 1 115 ? 18.856 1.616 -45.498 1.00 46.94 115 ALA A O 1
ATOM 845 N N . PHE A 1 116 ? 17.312 2.301 -44.035 1.00 45.50 116 PHE A N 1
ATOM 846 C CA . PHE A 1 116 ? 16.215 2.293 -45.013 1.00 45.50 116 PHE A CA 1
ATOM 847 C C . PHE A 1 116 ? 15.319 3.553 -44.985 1.00 45.50 116 PHE A C 1
ATOM 849 O O . PHE A 1 116 ? 14.282 3.613 -44.330 1.00 45.50 116 PHE A O 1
ATOM 856 N N . SER A 1 117 ? 15.666 4.498 -45.867 1.00 44.62 117 SER A N 1
ATOM 857 C CA . SER A 1 117 ? 14.799 5.469 -46.567 1.00 44.62 117 SER A CA 1
ATOM 858 C C . SER A 1 117 ? 14.192 6.664 -45.801 1.00 44.62 117 SER A C 1
ATOM 860 O O . SER A 1 117 ? 13.552 6.536 -44.762 1.00 44.62 117 SER A O 1
ATOM 862 N N . GLU A 1 118 ? 14.333 7.842 -46.420 1.00 50.41 118 GLU A N 1
ATOM 863 C CA . GLU A 1 118 ? 13.952 9.218 -46.034 1.00 50.41 118 GLU A CA 1
ATOM 864 C C . GLU A 1 118 ? 12.446 9.476 -45.775 1.00 50.41 118 GLU A C 1
ATOM 866 O O . GLU A 1 118 ? 11.940 10.572 -46.017 1.00 50.41 118 GLU A O 1
ATOM 871 N N . ARG A 1 119 ? 11.669 8.487 -45.323 1.00 49.66 119 ARG A N 1
ATOM 872 C CA . ARG A 1 119 ? 10.199 8.564 -45.364 1.00 49.66 119 ARG A CA 1
ATOM 873 C C . ARG A 1 119 ? 9.492 8.059 -44.117 1.00 49.66 119 ARG A C 1
ATOM 875 O O . ARG A 1 119 ? 8.430 7.451 -44.224 1.00 49.66 119 ARG A O 1
ATOM 882 N N . TRP A 1 120 ? 10.040 8.324 -42.935 1.00 49.84 120 TRP A N 1
ATOM 883 C CA . TRP A 1 120 ? 9.286 8.113 -41.701 1.00 49.84 120 TRP A CA 1
ATOM 884 C C . TRP A 1 120 ? 8.656 9.424 -41.204 1.00 49.84 120 TRP A C 1
ATOM 886 O O . TRP A 1 120 ? 9.382 10.371 -40.898 1.00 49.84 120 TRP A O 1
ATOM 896 N N . PRO A 1 121 ? 7.310 9.504 -41.126 1.00 50.19 121 PRO A N 1
ATOM 897 C CA . PRO A 1 121 ? 6.615 10.613 -40.485 1.00 50.19 121 PRO A CA 1
ATOM 898 C C . PRO A 1 121 ? 6.947 10.639 -38.985 1.00 50.19 121 PRO A C 1
ATOM 900 O O . PRO A 1 121 ? 7.413 9.649 -38.419 1.00 50.19 121 PRO A O 1
ATOM 903 N N . ALA A 1 122 ? 6.612 11.737 -38.306 1.00 54.00 122 ALA A N 1
ATOM 904 C CA . ALA A 1 122 ? 6.722 11.926 -36.851 1.00 54.00 122 ALA A CA 1
ATOM 905 C C . ALA A 1 122 ? 6.113 10.795 -35.969 1.00 54.00 122 ALA A C 1
ATOM 907 O O . ALA A 1 122 ? 6.280 10.796 -34.752 1.00 54.00 122 ALA A O 1
ATOM 908 N N . SER A 1 123 ? 5.442 9.805 -36.566 1.00 54.69 123 SER A N 1
ATOM 909 C CA . SER A 1 123 ? 4.910 8.587 -35.950 1.00 54.69 123 SER A CA 1
ATOM 910 C C . SER A 1 123 ? 5.975 7.585 -35.471 1.00 54.69 123 SER A C 1
ATOM 912 O O . SER A 1 123 ? 5.693 6.809 -34.560 1.00 54.69 123 SER A O 1
ATOM 914 N N . GLY A 1 124 ? 7.200 7.603 -36.012 1.00 51.22 124 GLY A N 1
ATOM 915 C CA . GLY A 1 124 ? 8.281 6.697 -35.578 1.00 51.22 124 GLY A CA 1
ATOM 916 C C . GLY A 1 124 ? 8.769 6.941 -34.150 1.00 51.22 124 GLY A C 1
ATOM 917 O O . GLY A 1 124 ? 9.061 5.995 -33.419 1.00 51.22 124 GLY A O 1
ATOM 918 N N . ALA A 1 125 ? 8.756 8.205 -33.718 1.00 56.06 125 ALA A N 1
ATOM 919 C CA . ALA A 1 125 ? 9.068 8.575 -32.343 1.00 56.06 125 ALA A CA 1
ATOM 920 C C . ALA A 1 125 ? 8.090 7.928 -31.350 1.00 56.06 125 ALA A C 1
ATOM 922 O O . ALA A 1 125 ? 8.483 7.574 -30.249 1.00 56.06 125 ALA A O 1
ATOM 923 N N . TRP A 1 126 ? 6.836 7.687 -31.740 1.00 56.59 126 TRP A N 1
ATOM 924 C CA . TRP A 1 126 ? 5.826 7.111 -30.849 1.00 56.59 126 TRP A CA 1
ATOM 925 C C . TRP A 1 126 ? 6.122 5.651 -30.469 1.00 56.59 126 TRP A C 1
ATOM 927 O O . TRP A 1 126 ? 5.893 5.245 -29.331 1.00 56.59 126 TRP A O 1
ATOM 937 N N . LEU A 1 127 ? 6.715 4.872 -31.383 1.00 59.00 127 LEU A N 1
ATOM 938 C CA . LEU A 1 127 ? 7.186 3.511 -31.094 1.00 59.00 127 LEU A CA 1
ATOM 939 C C . LEU A 1 127 ? 8.337 3.507 -30.076 1.00 59.00 127 LEU A C 1
ATOM 941 O O . LEU A 1 127 ? 8.425 2.574 -29.281 1.00 59.00 127 LEU A O 1
ATOM 945 N N . MET A 1 128 ? 9.148 4.575 -30.028 1.00 58.25 128 MET A N 1
ATOM 946 C CA . MET A 1 128 ? 10.139 4.776 -28.965 1.00 58.25 128 MET A CA 1
ATOM 947 C C . MET A 1 128 ? 9.527 5.122 -27.599 1.00 58.25 128 MET A C 1
ATOM 949 O O . MET A 1 128 ? 10.225 5.148 -26.599 1.00 58.25 128 MET A O 1
ATOM 953 N N . TRP A 1 129 ? 8.234 5.408 -27.511 1.00 64.38 129 TRP A N 1
ATOM 954 C CA . TRP A 1 129 ? 7.595 5.715 -26.230 1.00 64.38 129 TRP A CA 1
ATOM 955 C C . TRP A 1 129 ? 6.610 4.639 -25.792 1.00 64.38 129 TRP A C 1
ATOM 957 O O . TRP A 1 129 ? 6.118 4.706 -24.671 1.00 64.38 129 TRP A O 1
ATOM 967 N N . ILE A 1 130 ? 6.367 3.612 -26.615 1.00 70.50 130 ILE A N 1
ATOM 968 C CA . ILE A 1 130 ? 5.333 2.597 -26.375 1.00 70.50 130 ILE A CA 1
ATOM 969 C C . ILE A 1 130 ? 5.642 1.673 -25.186 1.00 70.50 130 ILE A C 1
ATOM 971 O O . ILE A 1 130 ? 4.726 1.130 -24.568 1.00 70.50 130 ILE A O 1
ATOM 975 N N . TRP A 1 131 ? 6.916 1.524 -24.803 1.00 68.75 131 TRP A N 1
ATOM 976 C CA . TRP A 1 131 ? 7.300 0.731 -23.628 1.00 68.75 131 TRP A CA 1
ATOM 977 C C . TRP A 1 131 ? 6.980 1.430 -22.306 1.00 68.75 131 TRP A C 1
ATOM 979 O O . TRP A 1 131 ? 6.767 0.757 -21.300 1.00 68.75 131 TRP A O 1
ATOM 989 N N . LEU A 1 132 ? 6.930 2.765 -22.286 1.00 70.38 132 LEU A N 1
ATOM 990 C CA . LEU A 1 132 ? 6.650 3.544 -21.083 1.00 70.38 132 LEU A CA 1
ATOM 991 C C . LEU A 1 132 ? 5.223 3.294 -20.548 1.00 70.38 132 LEU A C 1
ATOM 993 O O . LEU A 1 132 ? 5.100 2.920 -19.379 1.00 70.38 132 LEU A O 1
ATOM 997 N N . PRO A 1 133 ? 4.144 3.408 -21.356 1.00 71.88 133 PRO A N 1
ATOM 998 C CA . PRO A 1 133 ? 2.802 3.064 -20.906 1.00 71.88 133 PRO A CA 1
ATOM 999 C C . PRO A 1 133 ? 2.664 1.566 -20.631 1.00 71.88 133 PRO A C 1
ATOM 1001 O O . PRO A 1 133 ? 1.924 1.204 -19.725 1.00 71.88 133 PRO A O 1
ATOM 1004 N N . LEU A 1 134 ? 3.400 0.694 -21.336 1.00 74.06 134 LEU A N 1
ATOM 1005 C CA . LEU A 1 134 ? 3.400 -0.745 -21.056 1.00 74.06 134 LEU A CA 1
ATOM 1006 C C . LEU A 1 134 ? 3.963 -1.042 -19.657 1.00 74.06 134 LEU A C 1
ATOM 1008 O O . LEU A 1 134 ? 3.338 -1.761 -18.882 1.00 74.06 134 LEU A O 1
ATOM 1012 N N . LEU A 1 135 ? 5.108 -0.455 -19.299 1.00 68.94 135 LEU A N 1
ATOM 1013 C CA . LEU A 1 135 ? 5.718 -0.608 -17.975 1.00 68.94 135 LEU A CA 1
ATOM 1014 C C . LEU A 1 135 ? 4.853 0.009 -16.871 1.00 68.94 135 LEU A C 1
ATOM 1016 O O . LEU A 1 135 ? 4.725 -0.584 -15.801 1.00 68.94 135 LEU A O 1
ATOM 1020 N N . LEU A 1 136 ? 4.211 1.152 -17.135 1.00 73.94 136 LEU A N 1
ATOM 1021 C CA . LEU A 1 136 ? 3.248 1.759 -16.212 1.00 73.94 136 LEU A CA 1
ATOM 1022 C C . LEU A 1 136 ? 2.005 0.883 -16.027 1.00 73.94 136 LEU A C 1
ATOM 1024 O O . LEU A 1 136 ? 1.563 0.693 -14.896 1.00 73.94 136 LEU A O 1
ATOM 1028 N N . ALA A 1 137 ? 1.469 0.310 -17.106 1.00 76.38 137 ALA A N 1
ATOM 1029 C CA . ALA A 1 137 ? 0.324 -0.590 -17.055 1.00 76.38 137 ALA A CA 1
ATOM 1030 C C . ALA A 1 137 ? 0.665 -1.879 -16.298 1.00 76.38 137 ALA A C 1
ATOM 1032 O O . ALA A 1 137 ? -0.086 -2.277 -15.414 1.00 76.38 137 ALA A O 1
ATOM 1033 N N . VAL A 1 138 ? 1.821 -2.493 -16.572 1.00 75.31 138 VAL A N 1
ATOM 1034 C CA . VAL A 1 138 ? 2.291 -3.699 -15.870 1.00 75.31 138 VAL A CA 1
ATOM 1035 C C . VAL A 1 138 ? 2.568 -3.399 -14.394 1.00 75.31 138 VAL A C 1
ATOM 1037 O O . VAL A 1 138 ? 2.090 -4.125 -13.525 1.00 75.31 138 VAL A O 1
ATOM 1040 N N . GLY A 1 139 ? 3.270 -2.306 -14.078 1.00 67.50 139 GLY A N 1
ATOM 1041 C CA . GLY A 1 139 ? 3.512 -1.873 -12.699 1.00 67.50 139 GLY A CA 1
ATOM 1042 C C . GLY A 1 139 ? 2.217 -1.563 -11.939 1.00 67.50 139 GLY A C 1
ATOM 1043 O O . GLY A 1 139 ? 2.059 -1.986 -10.794 1.00 67.50 139 GLY A O 1
ATOM 1044 N N . GLY A 1 140 ? 1.259 -0.899 -12.592 1.00 71.62 140 GLY A N 1
ATOM 1045 C CA . GLY A 1 140 ? -0.078 -0.622 -12.063 1.00 71.62 140 GLY A CA 1
ATOM 1046 C C . GLY A 1 140 ? -0.902 -1.887 -11.818 1.00 71.62 140 GLY A C 1
ATOM 1047 O O . GLY A 1 140 ? -1.495 -2.042 -10.752 1.00 71.62 140 GLY A O 1
ATOM 1048 N N . LEU A 1 141 ? -0.877 -2.841 -12.752 1.00 73.81 141 LEU A N 1
ATOM 1049 C CA . LEU A 1 141 ? -1.558 -4.130 -12.605 1.00 73.81 141 LEU A CA 1
ATOM 1050 C C . LEU A 1 141 ? -0.974 -4.935 -11.431 1.00 73.81 141 LEU A C 1
ATOM 1052 O O . LEU A 1 141 ? -1.707 -5.540 -10.650 1.00 73.81 141 LEU A O 1
ATOM 1056 N N . LEU A 1 142 ? 0.348 -4.880 -11.247 1.00 68.88 142 LEU A N 1
ATOM 1057 C CA . LEU A 1 142 ? 1.045 -5.526 -10.133 1.00 68.88 142 LEU A CA 1
ATOM 1058 C C . LEU A 1 142 ? 0.764 -4.858 -8.776 1.00 68.88 142 LEU A C 1
ATOM 1060 O O . LEU A 1 142 ? 0.906 -5.516 -7.743 1.00 68.88 142 LEU A O 1
ATOM 1064 N N . LEU A 1 143 ? 0.334 -3.592 -8.751 1.00 68.62 143 LEU A N 1
ATOM 1065 C CA . LEU A 1 143 ? -0.137 -2.912 -7.537 1.00 68.62 143 LEU A CA 1
ATOM 1066 C C . LEU A 1 143 ? -1.560 -3.332 -7.131 1.00 68.62 143 LEU A C 1
ATOM 1068 O O . LEU A 1 143 ? -1.922 -3.216 -5.956 1.00 68.62 143 LEU A O 1
ATOM 1072 N N . ALA A 1 144 ? -2.365 -3.846 -8.065 1.00 71.19 144 ALA A N 1
ATOM 1073 C CA . ALA A 1 144 ? -3.730 -4.272 -7.770 1.00 71.19 144 ALA A CA 1
ATOM 1074 C C . ALA A 1 144 ? -3.756 -5.517 -6.867 1.00 71.19 144 ALA A C 1
ATOM 1076 O O . ALA A 1 144 ? -4.509 -5.561 -5.893 1.00 71.19 144 ALA A O 1
ATOM 1077 N N . SER A 1 145 ? -2.880 -6.495 -7.125 1.00 71.50 145 SER A N 1
ATOM 1078 C CA . SER A 1 145 ? -2.798 -7.720 -6.322 1.00 71.50 145 SER A CA 1
ATOM 1079 C C . SER A 1 145 ? -1.964 -7.532 -5.049 1.00 71.50 145 SER A C 1
ATOM 1081 O O . SER A 1 145 ? -0.797 -7.131 -5.087 1.00 71.50 145 SER A O 1
ATOM 1083 N N . ALA A 1 146 ? -2.545 -7.884 -3.896 1.00 63.19 146 ALA A N 1
ATOM 1084 C CA . ALA A 1 146 ? -1.901 -7.778 -2.585 1.00 63.19 146 ALA A CA 1
ATOM 1085 C C . ALA A 1 146 ? -0.584 -8.574 -2.491 1.00 63.19 146 ALA A C 1
ATOM 1087 O O . ALA A 1 146 ? 0.337 -8.160 -1.785 1.00 63.19 146 ALA A O 1
ATOM 1088 N N . SER A 1 147 ? -0.455 -9.675 -3.242 1.00 68.88 147 SER A N 1
ATOM 1089 C CA . SER A 1 147 ? 0.744 -10.522 -3.243 1.00 68.88 147 SER A CA 1
ATOM 1090 C C . SER A 1 147 ? 1.902 -9.943 -4.067 1.00 68.88 147 SER A C 1
ATOM 1092 O O . SER A 1 147 ? 3.065 -10.247 -3.778 1.00 68.88 147 SER A O 1
ATOM 1094 N N . THR A 1 148 ? 1.609 -9.079 -5.048 1.00 68.25 148 THR A N 1
ATOM 1095 C CA . THR A 1 148 ? 2.592 -8.492 -5.976 1.00 68.25 148 THR A CA 1
ATOM 1096 C C . THR A 1 148 ? 2.875 -7.013 -5.736 1.00 68.25 148 THR A C 1
ATOM 1098 O O . THR A 1 148 ? 3.844 -6.503 -6.296 1.00 68.25 148 THR A O 1
ATOM 1101 N N . ARG A 1 149 ? 2.116 -6.334 -4.861 1.00 73.69 149 ARG A N 1
ATOM 1102 C CA . ARG A 1 149 ? 2.275 -4.896 -4.563 1.00 73.69 149 ARG A CA 1
ATOM 1103 C C . ARG A 1 149 ? 3.721 -4.476 -4.343 1.00 73.69 149 ARG A C 1
ATOM 1105 O O . ARG A 1 149 ? 4.182 -3.541 -4.980 1.00 73.69 149 ARG A O 1
ATOM 1112 N N . ARG A 1 150 ? 4.461 -5.197 -3.495 1.00 71.06 150 ARG A N 1
ATOM 1113 C CA . ARG A 1 150 ? 5.854 -4.848 -3.155 1.00 71.06 150 ARG A CA 1
ATOM 1114 C C . ARG A 1 150 ? 6.810 -4.965 -4.345 1.00 71.06 150 ARG A C 1
ATOM 1116 O O . ARG A 1 150 ? 7.717 -4.147 -4.476 1.00 71.06 150 ARG A O 1
ATOM 1123 N N . PHE A 1 151 ? 6.586 -5.947 -5.218 1.00 73.81 151 PHE A N 1
ATOM 1124 C CA . PHE A 1 151 ? 7.338 -6.093 -6.464 1.00 73.81 151 PHE A CA 1
ATOM 1125 C C . PHE A 1 151 ? 6.973 -4.982 -7.457 1.00 73.81 151 PHE A C 1
ATOM 1127 O O . PHE A 1 151 ? 7.869 -4.344 -7.999 1.00 73.81 151 PHE A O 1
ATOM 1134 N N . GLY A 1 152 ? 5.678 -4.689 -7.629 1.00 72.44 152 GLY A N 1
ATOM 1135 C CA . GLY A 1 152 ? 5.195 -3.601 -8.486 1.00 72.44 152 GLY A CA 1
ATOM 1136 C C . GLY A 1 152 ? 5.726 -2.228 -8.062 1.00 72.44 152 GLY A C 1
ATOM 1137 O O . GLY A 1 152 ? 6.222 -1.477 -8.897 1.00 72.44 152 GLY A O 1
ATOM 1138 N N . THR A 1 153 ? 5.723 -1.922 -6.759 1.00 75.50 153 THR A N 1
ATOM 1139 C CA . THR A 1 153 ? 6.334 -0.692 -6.228 1.00 75.50 153 THR A CA 1
ATOM 1140 C C . THR A 1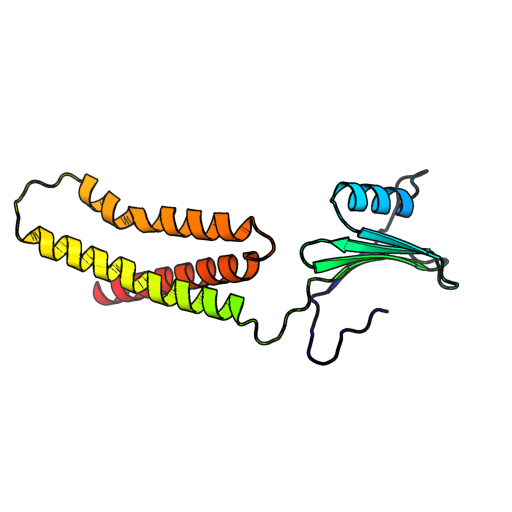 153 ? 7.832 -0.640 -6.526 1.00 75.50 153 THR A C 1
ATOM 1142 O O . THR A 1 153 ? 8.326 0.389 -6.979 1.00 75.50 153 THR A O 1
ATOM 1145 N N . GLY A 1 154 ? 8.550 -1.750 -6.317 1.00 72.69 154 GLY A N 1
ATOM 1146 C CA . GLY A 1 154 ? 9.971 -1.840 -6.646 1.00 72.69 154 GLY A CA 1
ATOM 1147 C C . GLY A 1 154 ? 10.243 -1.597 -8.132 1.00 72.69 154 GLY A C 1
ATOM 1148 O O . GLY A 1 154 ? 11.128 -0.816 -8.466 1.00 72.69 154 GLY A O 1
ATOM 1149 N N . LEU A 1 155 ? 9.445 -2.202 -9.014 1.00 75.81 155 LEU A N 1
ATOM 1150 C CA . LEU A 1 155 ? 9.560 -2.058 -10.466 1.00 75.81 155 LEU A CA 1
ATOM 1151 C C . LEU A 1 155 ? 9.376 -0.603 -10.910 1.00 75.81 155 LEU A C 1
ATOM 1153 O O . LEU A 1 155 ? 10.195 -0.092 -11.671 1.00 75.81 155 LEU A O 1
ATOM 1157 N N . LEU A 1 156 ? 8.367 0.090 -10.376 1.00 76.38 156 LEU A N 1
ATOM 1158 C CA . LEU A 1 156 ? 8.129 1.504 -10.676 1.00 76.38 156 LEU A CA 1
ATOM 1159 C C . LEU A 1 156 ? 9.264 2.409 -10.175 1.00 76.38 156 LEU A C 1
ATOM 1161 O O . LEU A 1 156 ? 9.697 3.298 -10.906 1.00 76.38 156 LEU A O 1
ATOM 1165 N N . ILE A 1 157 ? 9.779 2.165 -8.964 1.00 78.19 157 ILE A N 1
ATOM 1166 C CA . ILE A 1 157 ? 10.927 2.909 -8.419 1.00 78.19 157 ILE A CA 1
ATOM 1167 C C . ILE A 1 157 ? 12.168 2.693 -9.292 1.00 78.19 157 ILE A C 1
ATOM 1169 O O . ILE A 1 157 ? 12.839 3.661 -9.645 1.00 78.19 157 ILE A O 1
ATOM 1173 N N . GLY A 1 158 ? 12.456 1.441 -9.659 1.00 74.75 158 GLY A N 1
ATOM 1174 C CA . GLY A 1 158 ? 13.584 1.091 -10.520 1.00 74.75 158 GLY A CA 1
ATOM 1175 C C . GLY A 1 158 ? 13.500 1.786 -11.878 1.00 74.75 158 GLY A C 1
ATOM 1176 O O . GLY A 1 158 ? 14.448 2.454 -12.281 1.00 74.75 158 GLY A O 1
ATOM 1177 N N . CYS A 1 159 ? 12.346 1.715 -12.548 1.00 72.88 159 CYS A N 1
ATOM 1178 C CA . CYS A 1 159 ? 12.139 2.386 -13.832 1.00 72.88 159 CYS A CA 1
ATOM 1179 C C . CYS A 1 159 ? 12.278 3.913 -13.733 1.00 72.88 159 CYS A C 1
ATOM 1181 O O . CYS A 1 159 ? 12.905 4.520 -14.601 1.00 72.88 159 CYS A O 1
ATOM 1183 N N . ALA A 1 160 ? 11.734 4.536 -12.682 1.00 76.00 160 ALA A N 1
ATOM 1184 C CA . ALA A 1 160 ? 11.849 5.979 -12.480 1.00 76.00 160 ALA A CA 1
ATOM 1185 C C . ALA A 1 160 ? 13.307 6.411 -12.257 1.00 76.00 160 ALA A C 1
ATOM 1187 O O . ALA A 1 160 ? 13.772 7.356 -12.892 1.00 76.00 160 ALA A O 1
ATOM 1188 N N . ALA A 1 161 ? 14.043 5.695 -11.401 1.00 76.50 161 ALA A N 1
ATOM 1189 C CA . ALA A 1 161 ? 15.446 5.984 -11.119 1.00 76.50 161 ALA A CA 1
ATOM 1190 C C . ALA A 1 161 ? 16.310 5.881 -12.381 1.00 76.50 161 ALA A C 1
ATOM 1192 O O . ALA A 1 161 ? 17.105 6.779 -12.662 1.00 76.50 161 ALA A O 1
ATOM 1193 N N . THR A 1 162 ? 16.113 4.829 -13.178 1.00 75.00 162 THR A N 1
ATOM 1194 C CA . THR A 1 162 ? 16.833 4.682 -14.440 1.00 75.00 162 THR A CA 1
ATOM 1195 C C . THR A 1 162 ? 16.455 5.769 -15.438 1.00 75.00 162 THR A C 1
ATOM 1197 O O . THR A 1 162 ? 17.347 6.362 -16.031 1.00 75.00 162 THR A O 1
ATOM 1200 N N . GLY A 1 163 ? 15.167 6.092 -15.593 1.00 68.31 163 GLY A N 1
ATOM 1201 C CA . GLY A 1 163 ? 14.733 7.161 -16.497 1.00 68.31 163 GLY A CA 1
ATOM 1202 C C . GLY A 1 163 ? 15.395 8.504 -16.173 1.00 68.31 163 GLY A C 1
ATOM 1203 O O . GLY A 1 163 ? 15.925 9.169 -17.065 1.00 68.31 163 GLY A O 1
ATOM 1204 N N . ILE A 1 164 ? 15.451 8.861 -14.885 1.00 74.94 164 ILE A N 1
ATOM 1205 C CA . ILE A 1 164 ? 16.150 10.062 -14.409 1.00 74.94 164 ILE A CA 1
ATOM 1206 C C . ILE A 1 164 ? 17.644 9.981 -14.746 1.00 74.94 164 ILE A C 1
ATOM 1208 O O . ILE A 1 164 ? 18.178 10.908 -15.354 1.00 74.94 164 ILE A O 1
ATOM 1212 N N . ALA A 1 165 ? 18.312 8.872 -14.416 1.00 73.56 165 ALA A N 1
ATOM 1213 C CA . ALA A 1 165 ? 19.741 8.702 -14.670 1.00 73.56 165 ALA A CA 1
ATOM 1214 C C . ALA A 1 165 ? 20.091 8.789 -16.167 1.00 73.56 165 ALA A C 1
ATOM 1216 O O . ALA A 1 165 ? 21.011 9.515 -16.542 1.00 73.56 165 ALA A O 1
ATOM 1217 N N . THR A 1 166 ? 19.332 8.111 -17.031 1.00 69.44 166 THR A N 1
ATOM 1218 C CA . THR A 1 166 ? 19.533 8.145 -18.484 1.00 69.44 166 THR A CA 1
ATOM 1219 C C . THR A 1 166 ? 19.320 9.553 -19.037 1.00 69.44 166 THR A C 1
ATOM 1221 O O . THR A 1 166 ? 20.165 10.037 -19.786 1.00 69.44 166 THR A O 1
ATOM 1224 N N . SER A 1 167 ? 18.263 10.258 -18.613 1.00 69.62 167 SER A N 1
ATOM 1225 C CA . SER A 1 167 ? 18.030 11.648 -19.035 1.00 69.62 167 SER A CA 1
ATOM 1226 C C . SER A 1 167 ? 19.170 12.590 -18.620 1.00 69.62 167 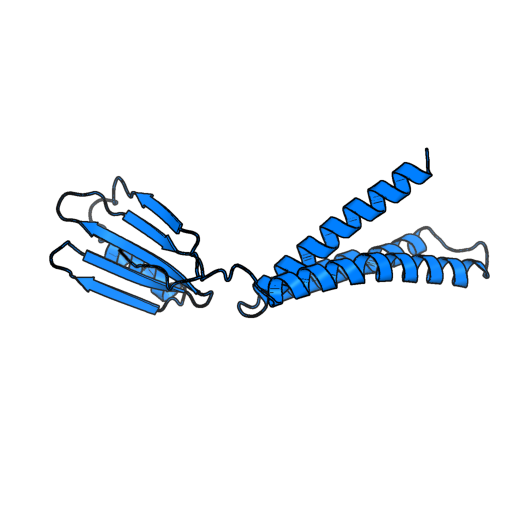SER A C 1
ATOM 1228 O O . SER A 1 167 ? 19.591 13.440 -19.408 1.00 69.62 167 SER A O 1
ATOM 1230 N N . GLY A 1 168 ? 19.726 12.396 -17.418 1.00 68.19 168 GLY A N 1
ATOM 1231 C CA . GLY A 1 168 ? 20.859 13.169 -16.914 1.00 68.19 168 GLY A CA 1
ATOM 1232 C C . GLY A 1 168 ? 22.128 12.949 -17.736 1.00 68.19 168 GLY A C 1
ATOM 1233 O O . GLY A 1 168 ? 22.783 13.918 -18.113 1.00 68.19 168 GLY A O 1
ATOM 1234 N N . ILE A 1 169 ? 22.439 11.695 -18.077 1.00 72.06 169 ILE A N 1
ATOM 1235 C CA . ILE A 1 169 ? 23.598 11.342 -18.913 1.00 72.06 169 ILE A CA 1
ATOM 1236 C C . ILE A 1 169 ? 23.453 11.927 -20.323 1.00 72.06 169 ILE A C 1
ATOM 1238 O O . ILE A 1 169 ? 24.389 12.552 -20.818 1.00 72.06 169 ILE A O 1
ATOM 1242 N N . CYS A 1 170 ? 22.281 11.795 -20.953 1.00 66.44 170 CYS A N 1
ATOM 1243 C CA . CYS A 1 170 ? 22.037 12.370 -22.280 1.00 66.44 170 CYS A CA 1
ATOM 1244 C C . CYS A 1 170 ? 22.184 13.897 -22.282 1.00 66.44 170 CYS A C 1
ATOM 1246 O O . CYS A 1 170 ? 22.794 14.457 -23.187 1.00 66.44 170 CYS A O 1
ATOM 1248 N N . THR A 1 171 ? 21.676 14.572 -21.247 1.00 66.31 171 THR A N 1
ATOM 1249 C CA . THR A 1 171 ? 21.800 16.031 -21.115 1.00 66.31 171 THR A CA 1
ATOM 1250 C C . THR A 1 171 ? 23.255 16.459 -20.895 1.00 66.31 171 THR A C 1
ATOM 1252 O O . THR A 1 171 ? 23.665 17.504 -21.391 1.00 66.31 171 THR A O 1
ATOM 1255 N N . ALA A 1 172 ? 24.051 15.655 -20.180 1.00 66.94 172 ALA A N 1
ATOM 1256 C CA . ALA A 1 172 ? 25.469 15.924 -19.953 1.00 66.94 172 ALA A CA 1
ATOM 1257 C C . ALA A 1 172 ? 26.331 15.740 -21.214 1.00 66.94 172 ALA A C 1
ATOM 1259 O O . ALA A 1 172 ? 27.316 16.450 -21.359 1.00 66.94 172 ALA A O 1
ATOM 1260 N N . MET A 1 173 ? 25.963 14.829 -22.121 1.00 66.94 173 MET A N 1
ATOM 1261 C CA . MET A 1 173 ? 26.680 14.608 -23.389 1.00 66.94 173 MET A CA 1
ATOM 1262 C C . MET A 1 173 ? 26.372 15.654 -24.472 1.00 66.94 173 MET A C 1
ATOM 1264 O O . MET A 1 173 ? 27.113 15.756 -25.443 1.00 66.94 173 MET A O 1
ATOM 1268 N N . LEU A 1 174 ? 25.270 16.397 -24.335 1.00 61.44 174 LEU A N 1
ATOM 1269 C CA . LEU A 1 174 ? 24.856 17.452 -25.270 1.00 61.44 174 LEU A CA 1
ATOM 1270 C C . LEU A 1 174 ? 25.409 18.844 -24.906 1.00 61.44 174 LEU A C 1
ATOM 1272 O O . LEU A 1 174 ? 25.093 19.817 -25.591 1.00 61.44 174 LEU A O 1
ATOM 1276 N N . ARG A 1 175 ? 26.187 18.948 -23.824 1.00 49.00 175 ARG A N 1
ATOM 1277 C CA . ARG A 1 175 ? 26.946 20.146 -23.440 1.00 49.00 175 ARG A CA 1
ATOM 1278 C C . ARG A 1 175 ? 28.404 19.993 -23.833 1.00 49.00 175 ARG A C 1
ATOM 1280 O O . ARG A 1 175 ? 28.981 21.030 -24.218 1.00 49.00 175 ARG A O 1
#

Foldseek 3Di:
DDDDDPQWDWDKDKDFDPDDPPPDPPQVVVQVVLVVQVWDWDWDADPQGTWIWTADPLGKIWIWTDGVPGTIMIMITHHTDRPDDPLLVLLLVVLQVCQVVLLVVLVVVVVVCVVDDPDDDVCSVVVSCVVVVVLVVVLVVLCVDSVRNSSSVSNVNNNVVNVVVVVVVVVVVVD

Secondary structure (DSSP, 8-state):
-PPPPTTEE--EEEEE---PPTT--HHHHHHHHHHHTT-EEEEEEETTEEEEEEE-TTS-EEEEE--TTS--EEEEEPPPEESS-HHHHHHHHHHHHHHHHHHHHHHHHHHHHTTS-S---TTHHHHTTTHHHHHHHHHHHHHHSTTTHHHHHHHHHHHHHHHHHHHHHHHHHT-

pLDDT: mean 73.35, std 11.66, range [44.62, 93.38]

Sequence (175 aa):
MFADPPGTRRPRRDVRIREAPPGTDLFATAGDVWRRGGCQVDDTYTGSGRTVVAHDPAGYVLVLTESAGAAAVLSVLGPPTSRRDPRLILGVVTGAVLGPVATCASFLFALDRSAFSERWPASGAWLMWIWLPLLLAVGGLLLASASTRRFGTGLLIGCAATGIATSGICTAMLR

Radius of gyration: 24.93 Å; chains: 1; bounding box: 52×31×79 Å

Organism: NCBI:txid1223317